Protein AF-A0A0K8RQB3-F1 (afdb_monomer_lite)

pLDDT: mean 73.26, std 22.99, range [21.77, 94.38]

Foldseek 3Di:
DDDDDDPPQPQPQPFPDPDPDDDDDVVPRVQRGAGERADPDDPVVLLVVCVVVVPQFRYEYEDADPAVCRVVDDCVRVLVLLVLCVVPDSSRSHQFYEYPDYDDLVVVVVSVVSQHQEYEYQCVVSVVVVCVPPVRVVPADEDDPPDRPRHDSYHYYDYPPPPPD

Radius of gyration: 16.93 Å; chains: 1; bounding box: 53×36×40 Å

InterPro domains:
  IPR017946 PLC-like phosphodiesterase, TIM beta/alpha-barrel domain superfamily [G3DSA:3.20.20.190] (25-153)
  IPR017946 PLC-like phosphodiesterase, TIM beta/alpha-barrel domain superfamily [SSF51695] (96-130)

Structure (mmCIF, N/CA/C/O backbone):
data_AF-A0A0K8RQB3-F1
#
_entry.id   AF-A0A0K8RQB3-F1
#
loop_
_atom_site.group_PDB
_atom_site.id
_atom_site.type_symbol
_atom_site.label_atom_id
_atom_site.label_alt_id
_atom_site.label_comp_id
_atom_site.label_asym_id
_atom_site.label_entity_id
_atom_site.label_seq_id
_atom_site.pdbx_PDB_ins_code
_atom_site.Cartn_x
_atom_site.Cartn_y
_atom_site.Cartn_z
_atom_site.occupancy
_atom_site.B_iso_or_equiv
_atom_site.auth_seq_id
_atom_site.auth_comp_id
_atom_site.auth_asym_id
_atom_site.auth_atom_id
_ato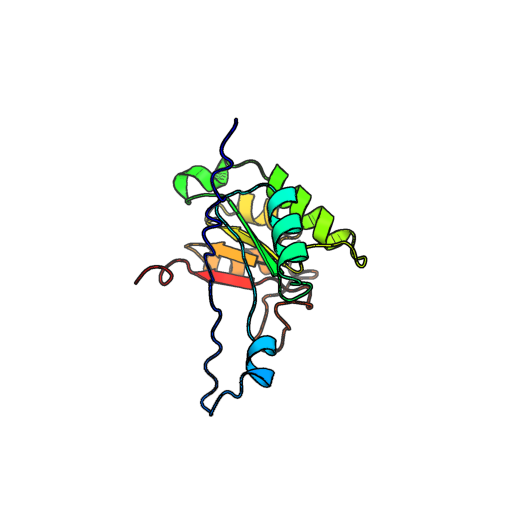m_site.pdbx_PDB_model_num
ATOM 1 N N . GLY A 1 1 ? 37.909 -11.097 -20.648 1.00 30.70 1 GLY A N 1
ATOM 2 C CA . GLY A 1 1 ? 36.540 -10.936 -21.163 1.00 30.70 1 GLY A CA 1
ATOM 3 C C . GLY A 1 1 ? 35.599 -11.280 -20.042 1.00 30.70 1 GLY A C 1
ATOM 4 O O . GLY A 1 1 ? 35.660 -12.401 -19.562 1.00 30.70 1 GLY A O 1
ATOM 5 N N . VAL A 1 2 ? 34.845 -10.302 -19.549 1.00 29.75 2 VAL A N 1
ATOM 6 C CA . VAL A 1 2 ? 33.899 -10.502 -18.447 1.00 29.75 2 VAL A CA 1
ATOM 7 C C . VAL A 1 2 ? 32.668 -11.181 -19.035 1.00 29.75 2 VAL A C 1
ATOM 9 O O . VAL A 1 2 ? 31.930 -10.577 -19.806 1.00 29.75 2 VAL A O 1
ATOM 12 N N . THR A 1 3 ? 32.503 -12.465 -18.740 1.00 27.25 3 THR A N 1
ATOM 13 C CA . THR A 1 3 ? 31.305 -13.234 -19.069 1.00 27.25 3 THR A CA 1
ATOM 14 C C . THR A 1 3 ? 30.168 -12.768 -18.169 1.00 27.25 3 THR A C 1
ATOM 16 O O . THR A 1 3 ? 30.166 -13.041 -16.970 1.00 27.25 3 THR A O 1
ATOM 19 N N . SER A 1 4 ? 29.225 -12.035 -18.752 1.00 31.33 4 SER A N 1
ATOM 20 C CA . SER A 1 4 ? 27.941 -11.679 -18.155 1.00 31.33 4 SER A CA 1
ATOM 21 C C . SER A 1 4 ? 27.151 -12.951 -17.836 1.00 31.33 4 SER A C 1
ATOM 23 O O . SER A 1 4 ? 26.716 -13.654 -18.749 1.00 31.33 4 SER A O 1
ATOM 25 N N . GLN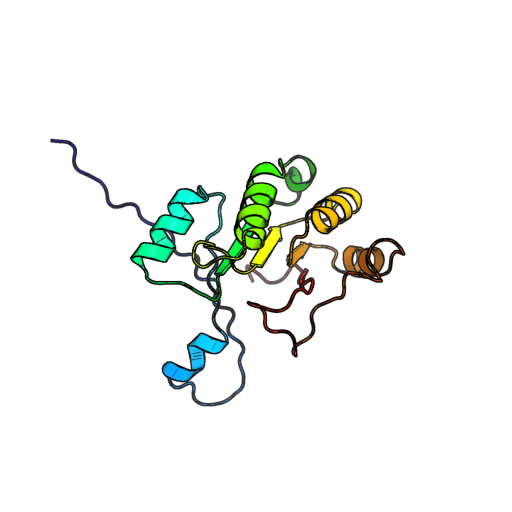 A 1 5 ? 26.987 -13.256 -16.549 1.00 27.06 5 GLN A N 1
ATOM 26 C CA . GLN A 1 5 ? 26.015 -14.248 -16.097 1.00 27.06 5 GLN A CA 1
ATOM 27 C C . GLN A 1 5 ? 24.605 -13.660 -16.276 1.00 27.06 5 GLN A C 1
ATOM 29 O O . GLN A 1 5 ? 24.406 -12.484 -15.957 1.00 27.06 5 GLN A O 1
ATOM 34 N N . PRO A 1 6 ? 23.636 -14.422 -16.808 1.00 25.78 6 PRO A N 1
ATOM 35 C CA . PRO A 1 6 ? 22.259 -13.964 -16.889 1.00 25.78 6 PRO A CA 1
ATOM 36 C C . PRO A 1 6 ? 21.701 -13.830 -15.469 1.00 25.78 6 PRO A C 1
ATOM 38 O O . PRO A 1 6 ? 21.805 -14.754 -14.664 1.00 25.78 6 PRO A O 1
ATOM 41 N N . LEU A 1 7 ? 21.140 -12.660 -15.165 1.00 24.88 7 LEU A N 1
ATOM 42 C CA . LEU A 1 7 ? 20.339 -12.429 -13.967 1.00 24.88 7 LEU A CA 1
ATOM 43 C C . LEU A 1 7 ? 19.143 -13.390 -14.007 1.00 24.88 7 LEU A C 1
ATOM 45 O O . LEU A 1 7 ? 18.198 -13.176 -14.764 1.00 24.88 7 LEU A O 1
ATOM 49 N N . GLU A 1 8 ? 19.192 -14.463 -13.216 1.00 21.77 8 GLU A N 1
ATOM 50 C CA . GLU A 1 8 ? 18.006 -15.249 -12.878 1.00 21.77 8 GLU A CA 1
ATOM 51 C C . GLU A 1 8 ? 17.077 -14.366 -12.039 1.00 21.77 8 GLU A C 1
ATOM 53 O O . GLU A 1 8 ? 17.181 -14.281 -10.816 1.00 21.77 8 GLU A O 1
ATOM 58 N N . VAL A 1 9 ? 16.169 -13.662 -12.713 1.00 24.41 9 VAL A N 1
ATOM 59 C CA . VAL A 1 9 ? 15.041 -12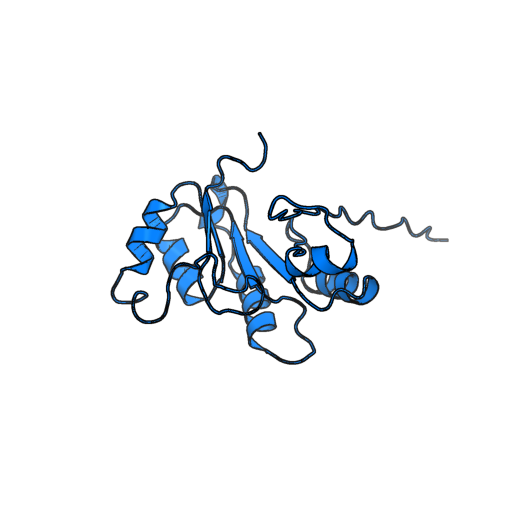.997 -12.066 1.00 24.41 9 VAL A CA 1
ATOM 60 C C . VAL A 1 9 ? 14.077 -14.095 -11.626 1.00 24.41 9 VAL A C 1
ATOM 62 O O . VAL A 1 9 ? 13.361 -14.678 -12.442 1.00 24.41 9 VAL A O 1
ATOM 65 N N . SER A 1 10 ? 14.082 -14.408 -10.331 1.00 22.27 10 SER A N 1
ATOM 66 C CA . SER A 1 10 ? 13.102 -15.298 -9.710 1.00 22.27 10 SER A CA 1
ATOM 67 C C . SER A 1 10 ? 11.716 -14.651 -9.792 1.00 22.27 10 SER A C 1
ATOM 69 O O . SER A 1 10 ? 11.315 -13.860 -8.937 1.00 22.27 10 SER A O 1
ATOM 71 N N . LEU A 1 11 ? 10.980 -14.954 -10.864 1.00 23.22 11 LEU A N 1
ATOM 72 C CA . LEU A 1 11 ? 9.576 -14.585 -11.023 1.00 23.22 11 LEU A CA 1
ATOM 73 C C . LEU A 1 11 ? 8.749 -15.355 -9.983 1.00 23.22 11 LEU A C 1
ATOM 75 O O . LEU A 1 11 ? 8.235 -16.442 -10.240 1.00 23.22 11 LEU A O 1
ATOM 79 N N . SER A 1 12 ? 8.583 -14.778 -8.795 1.00 25.27 12 SER A N 1
ATOM 80 C CA . SER A 1 12 ? 7.528 -15.196 -7.870 1.00 25.27 12 SER A CA 1
ATOM 81 C C . SER A 1 12 ? 6.180 -14.734 -8.430 1.00 25.27 12 SER A C 1
ATOM 83 O O . SER A 1 12 ? 5.629 -13.720 -8.014 1.00 25.27 12 SER A O 1
ATOM 85 N N . VAL A 1 13 ? 5.648 -15.457 -9.421 1.00 25.56 13 VAL A N 1
ATOM 86 C CA . VAL A 1 13 ? 4.281 -15.251 -9.913 1.00 25.56 13 VAL A CA 1
ATOM 87 C C . VAL A 1 13 ? 3.318 -15.687 -8.813 1.00 25.56 13 VAL A C 1
ATOM 89 O O . VAL A 1 13 ? 2.905 -16.843 -8.744 1.00 25.56 13 VAL A O 1
ATOM 92 N N . PHE A 1 14 ? 2.918 -14.758 -7.948 1.00 29.75 14 PHE A N 1
ATOM 93 C CA . PHE A 1 14 ? 1.714 -14.940 -7.147 1.00 29.75 14 PHE A CA 1
ATOM 94 C C . PHE A 1 14 ? 0.502 -14.770 -8.064 1.00 29.75 14 PHE A C 1
ATOM 96 O O . PHE A 1 14 ? -0.083 -13.694 -8.170 1.00 29.75 14 PHE A O 1
ATOM 103 N N . ALA A 1 15 ? 0.128 -15.848 -8.753 1.00 26.42 15 ALA A N 1
ATOM 104 C CA . ALA A 1 15 ? -1.106 -15.910 -9.519 1.00 26.42 15 ALA A CA 1
ATOM 105 C C . ALA A 1 15 ? -2.299 -15.776 -8.560 1.00 26.42 15 ALA A C 1
ATOM 107 O O . ALA A 1 15 ? -2.714 -16.732 -7.905 1.00 26.42 15 ALA A O 1
ATOM 108 N N . TRP A 1 16 ? -2.875 -14.579 -8.478 1.00 37.31 16 TRP A N 1
ATOM 109 C CA . TRP A 1 16 ? -4.218 -14.395 -7.937 1.00 37.31 16 TRP A CA 1
ATOM 110 C C . TRP A 1 16 ? -5.212 -14.980 -8.942 1.00 37.31 16 TRP A C 1
ATOM 112 O O . TRP A 1 16 ? -5.694 -14.298 -9.839 1.00 37.31 16 TRP A O 1
ATOM 122 N N . CYS A 1 17 ? -5.484 -16.278 -8.833 1.00 26.70 17 CYS A N 1
ATOM 123 C CA . CYS A 1 17 ? -6.501 -16.925 -9.646 1.00 26.70 17 CYS A CA 1
ATOM 124 C C . CYS A 1 17 ? -7.868 -16.726 -8.975 1.00 26.70 17 CYS A C 1
ATOM 126 O O . CYS A 1 17 ? -8.207 -17.421 -8.017 1.00 26.70 17 CYS A O 1
ATOM 128 N N . PHE A 1 18 ? -8.670 -15.777 -9.466 1.00 31.62 18 PHE A N 1
ATOM 129 C CA . PHE A 1 18 ? -10.112 -15.814 -9.222 1.00 31.62 18 PHE A CA 1
ATOM 130 C C . PHE A 1 18 ? -10.687 -17.001 -10.004 1.00 31.62 18 PHE A C 1
ATOM 132 O O . PHE A 1 18 ? -10.909 -16.912 -11.210 1.00 31.62 18 PHE A O 1
ATOM 139 N N . CYS A 1 19 ? -10.927 -18.124 -9.326 1.00 24.55 19 CYS A N 1
ATOM 140 C CA . CYS A 1 19 ? -11.756 -19.192 -9.876 1.00 24.55 19 CYS A CA 1
ATOM 141 C C . CYS A 1 19 ? -13.212 -18.712 -9.931 1.00 24.55 19 CYS A C 1
ATOM 143 O O . CYS A 1 19 ? -13.952 -18.830 -8.958 1.00 24.55 19 CYS A O 1
ATOM 145 N N . VAL A 1 20 ? -13.632 -18.184 -11.079 1.00 31.70 20 VAL A N 1
ATOM 146 C CA . VAL A 1 20 ? -15.041 -18.222 -11.484 1.00 31.70 20 VAL A CA 1
ATOM 147 C C . VAL A 1 20 ? -15.164 -19.422 -12.413 1.00 31.70 20 VAL A C 1
ATOM 149 O O . VAL A 1 20 ? -14.508 -19.469 -13.450 1.00 31.70 20 VAL A O 1
ATOM 152 N N . GLY A 1 21 ? -15.930 -20.432 -11.999 1.00 31.11 21 GLY A N 1
ATOM 153 C CA . GLY A 1 21 ? -16.125 -21.657 -12.769 1.00 31.11 21 GLY A CA 1
ATOM 154 C C . GLY A 1 21 ? -16.581 -21.353 -14.197 1.00 31.11 21 GLY A C 1
ATOM 155 O O . GLY A 1 21 ? -17.628 -20.747 -14.402 1.00 31.11 21 GLY A O 1
ATOM 156 N N . GLY A 1 22 ? -15.780 -21.771 -15.176 1.00 31.73 22 GLY A N 1
ATOM 157 C CA . GLY A 1 22 ? -16.080 -21.613 -16.594 1.00 31.73 22 GLY A CA 1
ATOM 158 C C . GLY A 1 22 ? -14.814 -21.442 -17.429 1.00 31.73 22 GLY A C 1
ATOM 159 O O . GLY A 1 22 ? -13.919 -20.687 -17.075 1.00 31.73 22 GLY A O 1
ATOM 160 N N . HIS A 1 23 ? -14.746 -22.185 -18.530 1.00 35.59 23 HIS A N 1
ATOM 161 C CA . HIS A 1 23 ? -13.675 -22.229 -19.529 1.00 35.59 23 HIS A CA 1
ATOM 162 C C . HIS A 1 23 ? -12.992 -20.857 -19.772 1.00 35.59 23 HIS A C 1
ATOM 164 O O . HIS A 1 23 ? -13.566 -19.971 -20.407 1.00 35.59 23 HIS A O 1
ATOM 170 N N . LEU A 1 24 ? -11.759 -20.673 -19.279 1.00 36.31 24 LEU A N 1
ATOM 171 C CA . LEU A 1 24 ? -10.996 -19.432 -19.451 1.00 36.31 24 LEU A CA 1
ATOM 172 C C . LEU A 1 24 ? -10.308 -19.420 -20.823 1.00 36.31 24 LEU A C 1
ATOM 174 O O . LEU A 1 24 ? -9.323 -20.118 -21.055 1.00 36.31 24 LEU A O 1
ATOM 178 N N . THR A 1 25 ? -10.787 -18.589 -21.744 1.00 30.06 25 THR A N 1
ATOM 179 C CA . THR A 1 25 ? -10.015 -18.226 -22.939 1.00 30.06 25 THR A CA 1
ATOM 180 C C . THR A 1 25 ? -8.960 -17.189 -22.533 1.00 30.06 25 THR A C 1
ATOM 182 O O . THR A 1 25 ? -9.294 -16.198 -21.885 1.00 30.06 25 THR A O 1
ATOM 185 N N . ILE A 1 26 ? -7.694 -17.380 -22.925 1.00 42.16 26 ILE A N 1
ATOM 186 C CA . ILE A 1 26 ? -6.507 -16.608 -22.478 1.00 42.16 26 ILE A CA 1
ATOM 187 C C . ILE A 1 26 ? -6.677 -15.073 -22.582 1.00 42.16 26 ILE A C 1
ATOM 189 O O . ILE A 1 26 ? -6.099 -14.328 -21.797 1.00 42.16 26 ILE A O 1
ATOM 193 N N . ARG A 1 27 ? -7.540 -14.572 -23.479 1.00 35.84 27 ARG A N 1
ATOM 194 C CA . ARG A 1 27 ? -7.858 -13.135 -23.599 1.00 35.84 27 ARG A CA 1
ATOM 195 C C . ARG A 1 27 ? -8.715 -12.553 -22.461 1.00 35.84 27 ARG A C 1
ATOM 197 O O . ARG A 1 27 ? -8.684 -11.344 -22.273 1.00 35.84 27 ARG A O 1
ATOM 204 N N . GLN A 1 28 ? -9.463 -13.364 -21.710 1.00 37.25 28 GLN A N 1
ATOM 205 C CA . GLN A 1 28 ? -10.272 -12.902 -20.568 1.00 37.25 28 GLN A CA 1
ATOM 206 C C . GLN A 1 28 ? -9.580 -13.084 -19.206 1.00 37.25 28 GLN A C 1
ATOM 208 O O . GLN A 1 28 ? -9.983 -12.451 -18.233 1.00 37.25 28 GLN A O 1
ATOM 213 N N . GLY A 1 29 ? -8.513 -13.889 -19.132 1.00 49.66 29 GLY A N 1
ATOM 214 C CA . GLY A 1 29 ? -7.790 -14.156 -17.882 1.00 49.66 29 GLY A CA 1
ATOM 215 C C . GLY A 1 29 ? -7.024 -12.953 -17.329 1.00 49.66 29 GLY A C 1
ATOM 216 O O . GLY A 1 29 ? -7.007 -12.744 -16.120 1.00 49.66 29 GLY A O 1
ATOM 217 N N . PHE A 1 30 ? -6.469 -12.100 -18.196 1.00 56.84 30 PHE A N 1
ATOM 218 C CA . PHE A 1 30 ? -5.632 -10.967 -17.774 1.00 56.84 30 PHE A CA 1
ATOM 219 C C . PHE A 1 30 ? -6.360 -9.915 -16.931 1.00 56.84 30 PHE A C 1
ATOM 221 O O . PHE A 1 30 ? -5.719 -9.224 -16.148 1.00 56.84 30 PHE A O 1
ATOM 228 N N . ARG A 1 31 ? -7.696 -9.823 -17.016 1.00 66.62 31 ARG A N 1
ATOM 229 C CA . ARG A 1 31 ? -8.487 -8.901 -16.179 1.00 66.62 31 ARG A CA 1
ATOM 230 C C . ARG A 1 31 ? -8.340 -9.190 -14.681 1.00 66.62 31 ARG A C 1
ATOM 232 O O . ARG A 1 31 ? -8.489 -8.276 -13.878 1.00 66.62 31 ARG A O 1
ATOM 239 N N . TYR A 1 32 ? -8.097 -10.446 -14.319 1.00 75.00 32 TYR A N 1
ATOM 240 C CA . TYR A 1 32 ? -8.063 -10.902 -12.929 1.00 75.00 32 TYR A CA 1
ATOM 241 C C . TYR A 1 32 ? -6.646 -11.211 -12.435 1.00 75.00 32 TYR A C 1
ATO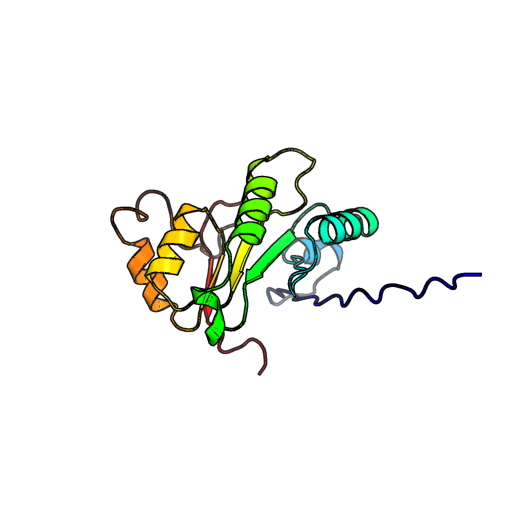M 243 O O . TYR A 1 32 ? -6.479 -11.571 -11.273 1.00 75.00 32 TYR A O 1
ATOM 251 N N . ILE A 1 33 ? -5.640 -11.084 -13.306 1.00 82.75 33 ILE A N 1
ATOM 252 C CA . ILE A 1 33 ? -4.245 -11.405 -13.004 1.00 82.75 33 ILE A CA 1
ATOM 253 C C . ILE A 1 33 ? -3.498 -10.115 -12.680 1.00 82.75 33 ILE A C 1
ATOM 255 O O . ILE A 1 33 ? -3.536 -9.158 -13.453 1.00 82.75 33 ILE A O 1
ATOM 259 N N . GLY A 1 34 ? -2.806 -10.124 -11.539 1.00 85.12 34 GLY A N 1
ATOM 260 C CA . GLY A 1 34 ? -1.859 -9.088 -11.144 1.00 85.12 34 GLY A CA 1
ATOM 261 C C . GLY A 1 34 ? -0.443 -9.633 -11.011 1.00 85.12 34 GLY A C 1
ATOM 262 O O . GLY A 1 34 ? -0.242 -10.841 -10.895 1.00 85.12 34 GLY A O 1
ATOM 263 N N . PHE A 1 35 ? 0.519 -8.720 -11.022 1.00 87.81 35 PHE A N 1
ATOM 264 C CA . PHE A 1 35 ? 1.946 -8.991 -10.930 1.00 87.81 35 PHE A CA 1
ATOM 265 C C . PHE A 1 35 ? 2.500 -8.356 -9.662 1.00 87.81 35 PHE A C 1
ATOM 267 O O . PHE A 1 35 ? 2.153 -7.224 -9.342 1.00 87.81 35 PHE A O 1
ATOM 274 N N . ASP A 1 36 ? 3.360 -9.076 -8.956 1.00 86.94 36 ASP A N 1
ATOM 275 C CA . ASP A 1 36 ? 4.124 -8.567 -7.822 1.00 86.94 36 ASP A CA 1
ATOM 276 C C . ASP A 1 36 ? 5.524 -9.168 -7.890 1.00 86.94 36 ASP A C 1
ATOM 278 O O . ASP A 1 36 ? 5.682 -10.346 -8.212 1.00 86.94 36 ASP A O 1
ATOM 282 N N . VAL A 1 37 ? 6.530 -8.347 -7.608 1.00 78.44 37 VAL A N 1
ATOM 283 C CA . VAL A 1 37 ? 7.927 -8.775 -7.529 1.00 78.44 37 VAL A CA 1
ATOM 284 C C . VAL A 1 37 ? 8.452 -8.340 -6.173 1.00 78.44 37 VAL A C 1
ATOM 286 O O . VAL A 1 37 ? 8.527 -7.150 -5.857 1.00 78.44 37 VAL A O 1
ATOM 289 N N . GLY A 1 38 ? 8.712 -9.347 -5.343 1.00 68.00 38 GLY A N 1
ATOM 290 C CA . GLY A 1 38 ? 8.992 -9.194 -3.922 1.00 68.00 38 GLY A CA 1
ATOM 291 C C . GLY A 1 38 ? 10.478 -9.256 -3.571 1.00 68.00 38 GLY A C 1
ATOM 292 O O . GLY A 1 38 ? 11.347 -8.991 -4.387 1.00 68.00 38 GLY A O 1
ATOM 293 N N . MET A 1 39 ? 10.755 -9.606 -2.312 1.00 66.19 39 MET A N 1
ATOM 294 C CA . MET A 1 39 ? 12.095 -9.847 -1.738 1.00 66.19 39 MET A CA 1
ATOM 295 C C . MET A 1 39 ? 13.047 -8.646 -1.608 1.00 66.19 39 MET A C 1
ATOM 297 O O . MET A 1 39 ? 14.206 -8.822 -1.246 1.00 66.19 39 MET A O 1
ATOM 301 N N . GLY A 1 40 ? 12.554 -7.417 -1.773 1.00 67.38 40 GLY A N 1
ATOM 302 C CA . GLY A 1 40 ? 13.337 -6.218 -1.454 1.00 67.38 40 GLY A CA 1
ATOM 303 C C . GLY A 1 40 ? 14.256 -5.740 -2.576 1.00 67.38 40 GLY A C 1
ATOM 304 O O . GLY A 1 40 ? 15.086 -4.865 -2.328 1.00 67.38 40 GLY A O 1
ATOM 305 N N . ASP A 1 41 ? 14.061 -6.238 -3.801 1.00 81.12 41 ASP A N 1
ATOM 306 C CA . ASP A 1 41 ? 14.736 -5.728 -4.993 1.00 81.12 41 ASP A CA 1
ATOM 307 C C . ASP A 1 41 ? 14.558 -4.211 -5.140 1.00 81.12 41 ASP A C 1
ATOM 309 O O . ASP A 1 41 ? 13.575 -3.604 -4.665 1.00 81.12 41 ASP A O 1
ATOM 313 N N . SER A 1 42 ? 15.533 -3.583 -5.804 1.00 87.00 42 SER A N 1
ATOM 314 C CA . SER A 1 42 ? 15.524 -2.142 -6.008 1.00 87.00 42 SER A CA 1
ATOM 315 C C . SER A 1 42 ? 14.330 -1.730 -6.876 1.00 87.00 42 SER A C 1
ATOM 317 O O . SER A 1 42 ? 13.946 -2.405 -7.832 1.00 87.00 42 SER A O 1
ATOM 319 N N . LEU A 1 43 ? 13.734 -0.574 -6.568 1.00 88.69 43 LEU A N 1
ATOM 320 C CA . LEU A 1 43 ? 12.597 -0.057 -7.337 1.00 88.69 43 LEU A CA 1
ATOM 321 C C . LEU A 1 43 ? 12.961 0.214 -8.810 1.00 88.69 43 LEU A C 1
ATOM 323 O O . LEU A 1 43 ? 12.086 0.201 -9.674 1.00 88.69 43 LEU A O 1
ATOM 327 N N . GLN A 1 44 ? 14.242 0.466 -9.102 1.00 89.44 44 GLN A N 1
ATOM 328 C CA . GLN A 1 44 ? 14.721 0.679 -10.466 1.00 89.44 44 GLN A CA 1
ATOM 329 C C . GLN A 1 44 ? 14.767 -0.626 -11.263 1.00 89.44 44 GLN A C 1
ATOM 331 O O . GLN A 1 44 ? 14.326 -0.627 -12.412 1.00 89.44 44 GLN A O 1
ATOM 336 N N . ASP A 1 45 ? 15.214 -1.722 -10.649 1.00 89.56 45 ASP A N 1
ATOM 337 C CA . ASP A 1 45 ? 15.284 -3.031 -11.308 1.00 89.56 45 ASP A CA 1
ATOM 338 C C . ASP A 1 45 ? 13.883 -3.558 -11.615 1.00 89.56 45 ASP A C 1
ATOM 340 O O . ASP A 1 45 ? 13.597 -3.941 -12.748 1.00 89.56 45 ASP A O 1
ATOM 344 N N . ILE A 1 46 ? 12.961 -3.452 -10.651 1.00 89.31 46 ILE A N 1
ATOM 345 C CA . ILE A 1 46 ? 11.553 -3.835 -10.842 1.00 89.31 46 ILE A CA 1
ATOM 346 C C . ILE A 1 46 ? 10.920 -3.019 -11.978 1.00 89.31 46 ILE A C 1
ATOM 348 O O . ILE A 1 46 ? 10.242 -3.563 -12.853 1.00 89.31 46 ILE A O 1
ATOM 352 N N . ARG A 1 47 ? 11.173 -1.704 -12.016 1.00 89.62 47 ARG A N 1
ATOM 353 C CA . ARG A 1 47 ? 10.720 -0.833 -13.109 1.00 89.62 47 ARG A CA 1
ATOM 354 C C . ARG A 1 47 ? 11.316 -1.249 -14.458 1.00 89.62 47 ARG A C 1
ATOM 356 O O . ARG A 1 47 ? 10.600 -1.221 -15.458 1.00 89.62 47 ARG A O 1
ATOM 363 N N . GLY A 1 48 ? 12.607 -1.577 -14.501 1.00 89.69 48 GLY A N 1
ATOM 364 C CA . GLY A 1 48 ? 13.303 -2.038 -15.704 1.00 89.69 48 GLY A CA 1
ATOM 365 C C . GLY A 1 48 ? 12.698 -3.330 -16.243 1.00 89.69 48 GLY A C 1
ATOM 366 O O . GLY A 1 48 ? 12.299 -3.379 -17.405 1.00 89.69 48 GLY A O 1
ATOM 367 N N . MET A 1 49 ? 12.509 -4.311 -15.364 1.00 90.81 49 MET A N 1
ATOM 368 C CA . MET A 1 49 ? 11.873 -5.587 -15.676 1.00 90.81 49 MET A CA 1
ATOM 369 C C . MET A 1 49 ? 10.448 -5.394 -16.221 1.00 90.81 49 MET A C 1
ATOM 371 O O . MET A 1 49 ? 10.121 -5.924 -17.282 1.00 90.81 49 MET A O 1
ATOM 375 N N . TYR A 1 50 ? 9.598 -4.591 -15.565 1.00 90.19 50 TYR A N 1
ATOM 376 C CA . TYR A 1 50 ? 8.246 -4.325 -16.076 1.00 90.19 50 TYR A CA 1
ATOM 377 C C . TYR A 1 50 ? 8.257 -3.665 -17.462 1.00 90.19 50 TYR A C 1
ATOM 379 O O . TYR A 1 50 ? 7.415 -3.990 -18.299 1.00 90.19 50 TYR A O 1
ATOM 387 N N . ARG A 1 51 ? 9.221 -2.778 -17.742 1.00 90.56 51 ARG A N 1
ATOM 388 C CA . ARG A 1 51 ? 9.384 -2.171 -19.074 1.00 90.56 51 ARG A CA 1
ATOM 389 C C . ARG A 1 51 ? 9.801 -3.194 -20.127 1.00 90.56 51 ARG A C 1
ATOM 391 O O . ARG A 1 51 ? 9.229 -3.190 -21.214 1.00 90.56 51 ARG A O 1
ATOM 398 N N . GLU A 1 52 ? 10.759 -4.060 -19.813 1.00 90.62 52 GLU A N 1
ATOM 399 C CA . GLU A 1 52 ? 11.244 -5.108 -20.718 1.00 90.62 52 GLU A CA 1
ATOM 400 C C . GLU A 1 52 ? 10.143 -6.120 -21.061 1.00 90.62 52 GLU A C 1
ATOM 402 O O . GLU A 1 52 ? 9.910 -6.423 -22.233 1.00 90.62 52 GLU A O 1
ATOM 407 N N . LEU A 1 53 ? 9.390 -6.556 -20.048 1.00 87.88 53 LEU A N 1
ATOM 408 C CA . LEU A 1 53 ? 8.270 -7.489 -20.193 1.00 87.88 53 LEU A CA 1
ATOM 409 C C . LEU A 1 53 ? 6.990 -6.836 -20.736 1.00 87.88 53 LEU A C 1
ATOM 411 O O . LEU A 1 53 ? 5.992 -7.525 -20.947 1.00 87.88 53 LEU A O 1
ATOM 415 N N . LYS A 1 54 ? 7.003 -5.516 -20.972 1.00 90.06 54 LYS A N 1
ATOM 416 C CA . LYS A 1 54 ? 5.847 -4.722 -21.424 1.00 90.06 54 LYS A CA 1
ATOM 417 C C . LYS A 1 54 ? 4.629 -4.849 -20.494 1.00 90.06 54 LYS A C 1
ATOM 419 O O . LYS A 1 54 ? 3.488 -4.830 -20.952 1.00 90.06 54 LYS A O 1
ATOM 424 N N . ILE A 1 55 ? 4.871 -4.949 -19.187 1.00 87.56 55 ILE A N 1
ATOM 425 C CA . ILE A 1 55 ? 3.841 -4.972 -18.143 1.00 87.56 55 ILE A CA 1
ATOM 426 C C . ILE A 1 55 ? 3.593 -3.532 -17.680 1.00 87.56 55 ILE A C 1
ATOM 428 O O . ILE A 1 55 ? 4.403 -2.928 -16.975 1.00 87.56 55 ILE A O 1
ATOM 432 N N . SER A 1 56 ? 2.461 -2.964 -18.087 1.00 88.50 56 SER A N 1
ATOM 433 C CA . SER A 1 56 ? 2.101 -1.569 -17.800 1.00 88.50 56 SER A CA 1
ATOM 434 C C . SER A 1 56 ? 0.942 -1.403 -16.820 1.00 88.50 56 SER A C 1
ATOM 436 O O . SER A 1 56 ? 0.635 -0.276 -16.449 1.00 88.50 56 SER A O 1
ATOM 438 N N . GLU A 1 57 ? 0.292 -2.492 -16.416 1.00 88.50 57 GLU A N 1
ATOM 439 C CA . GLU A 1 57 ? -0.872 -2.472 -15.532 1.00 88.50 57 GLU A CA 1
ATOM 440 C C . GLU A 1 57 ? -0.913 -3.711 -14.634 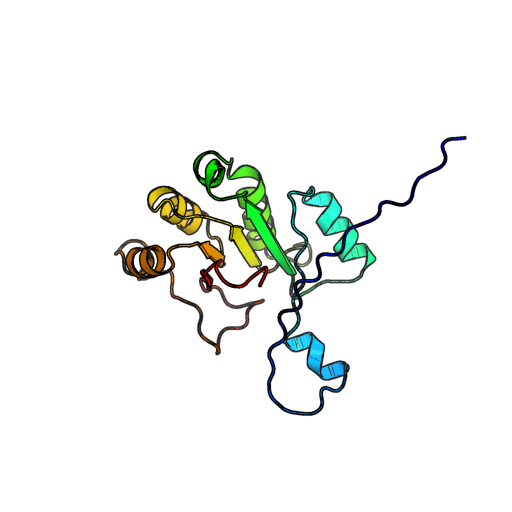1.00 88.50 57 GLU A C 1
ATOM 442 O O . GLU A 1 57 ? -0.219 -4.701 -14.871 1.00 88.50 57 GLU A O 1
ATOM 447 N N . HIS A 1 58 ? -1.757 -3.636 -13.609 1.00 90.44 58 HIS A N 1
ATOM 448 C CA . HIS A 1 58 ? -2.022 -4.692 -12.637 1.00 90.44 58 HIS A CA 1
ATOM 449 C C . HIS A 1 58 ? -0.829 -5.038 -11.736 1.00 90.44 58 HIS A C 1
ATOM 451 O O . HIS A 1 58 ? -0.651 -6.181 -11.323 1.00 90.44 58 HIS A O 1
ATOM 457 N N . ARG A 1 59 ? -0.017 -4.040 -11.397 1.00 90.81 59 ARG A N 1
ATOM 458 C CA . ARG A 1 59 ? 1.242 -4.184 -10.663 1.00 90.81 59 ARG A CA 1
ATOM 459 C C . ARG A 1 59 ? 1.033 -3.842 -9.195 1.00 90.81 59 ARG A C 1
ATOM 461 O O . ARG A 1 59 ? 0.736 -2.702 -8.838 1.00 90.81 59 ARG A O 1
ATOM 468 N N . TRP A 1 60 ? 1.188 -4.838 -8.344 1.00 91.19 60 TRP A N 1
ATOM 469 C CA . TRP A 1 60 ? 1.302 -4.686 -6.905 1.00 91.19 60 TRP A CA 1
ATOM 470 C C . TRP A 1 60 ? 2.786 -4.660 -6.528 1.00 91.19 60 TRP A C 1
ATOM 472 O O . TRP A 1 60 ? 3.624 -5.211 -7.240 1.00 91.19 60 TRP A O 1
ATOM 482 N N . LEU A 1 61 ? 3.113 -3.984 -5.431 1.00 91.12 61 LEU A N 1
ATOM 483 C CA . LEU A 1 61 ? 4.448 -4.027 -4.848 1.00 91.12 61 LEU A CA 1
ATOM 484 C C . LEU A 1 61 ? 4.356 -4.274 -3.346 1.00 91.12 61 LEU A C 1
ATOM 486 O O . LEU A 1 61 ? 3.780 -3.465 -2.610 1.00 91.12 61 LEU A O 1
ATOM 490 N N . GLY A 1 62 ? 4.968 -5.370 -2.909 1.00 88.31 62 GLY A N 1
ATOM 491 C CA . GLY A 1 62 ? 5.175 -5.670 -1.499 1.00 88.31 62 GLY A CA 1
ATOM 492 C C . GLY A 1 62 ? 6.427 -5.009 -0.931 1.00 88.31 62 GLY A C 1
ATOM 493 O O . GLY A 1 62 ? 7.503 -5.047 -1.536 1.00 88.31 62 GLY A O 1
ATOM 494 N N . ASP A 1 63 ? 6.312 -4.458 0.275 1.00 85.06 63 ASP A N 1
ATOM 495 C CA . ASP A 1 63 ? 7.465 -4.090 1.097 1.00 85.06 63 ASP A CA 1
ATOM 496 C C . ASP A 1 63 ? 7.346 -4.653 2.514 1.00 85.06 63 ASP A C 1
ATOM 498 O O . ASP A 1 63 ? 6.251 -4.737 3.073 1.00 85.06 63 ASP A O 1
ATOM 502 N N . GLY A 1 64 ? 8.486 -5.023 3.092 1.00 75.38 64 GLY A N 1
ATOM 503 C CA . GLY A 1 64 ? 8.591 -5.470 4.474 1.00 75.38 64 GLY A CA 1
ATOM 504 C C . GLY A 1 64 ? 9.429 -6.736 4.658 1.00 75.38 64 GLY A C 1
ATOM 505 O O . GLY A 1 64 ? 10.288 -7.058 3.839 1.00 75.38 64 GLY A O 1
ATOM 506 N N . ILE A 1 65 ? 9.246 -7.392 5.801 1.00 68.75 65 ILE A N 1
ATOM 507 C CA . ILE A 1 65 ? 10.054 -8.523 6.275 1.00 68.75 65 ILE A CA 1
ATOM 508 C C . ILE A 1 65 ? 9.178 -9.448 7.130 1.00 68.75 65 ILE A C 1
ATOM 510 O O . ILE A 1 65 ? 8.066 -9.094 7.532 1.00 68.75 65 ILE A O 1
ATOM 514 N N . THR A 1 66 ? 9.699 -10.625 7.466 1.00 59.94 66 THR A N 1
ATOM 515 C CA . THR A 1 66 ? 9.126 -11.520 8.478 1.00 59.94 66 THR A CA 1
ATOM 516 C C . THR A 1 66 ? 8.764 -10.781 9.775 1.00 59.94 66 THR A C 1
ATOM 518 O O . THR A 1 66 ? 9.525 -9.949 10.269 1.00 59.94 66 THR A O 1
ATOM 521 N N . ASN A 1 67 ? 7.616 -11.125 10.361 1.00 57.88 67 ASN A N 1
ATOM 522 C CA . ASN A 1 67 ? 6.978 -10.419 11.484 1.00 57.88 67 ASN A CA 1
ATOM 523 C C . ASN A 1 67 ? 7.876 -10.114 12.706 1.00 57.88 67 ASN A C 1
ATOM 525 O O . ASN A 1 67 ? 7.664 -9.104 13.371 1.00 57.88 67 ASN A O 1
ATOM 529 N N . TRP A 1 68 ? 8.897 -10.924 13.002 1.00 59.81 68 TRP A N 1
ATOM 530 C CA . TRP A 1 68 ? 9.834 -10.656 14.105 1.00 59.81 68 TRP A CA 1
ATOM 531 C C . TRP A 1 68 ? 10.648 -9.362 13.914 1.00 59.81 68 TRP A C 1
ATOM 533 O O . TRP A 1 68 ? 11.065 -8.748 14.893 1.00 59.81 68 TRP A O 1
ATOM 543 N N . GLY A 1 69 ? 10.850 -8.921 12.668 1.00 61.28 69 GLY A N 1
ATOM 544 C CA . GLY A 1 69 ? 11.603 -7.711 12.323 1.00 61.28 69 GLY A CA 1
ATOM 545 C C . GLY A 1 69 ? 10.742 -6.546 11.824 1.00 61.28 69 GLY A C 1
ATOM 546 O O . GLY A 1 69 ? 11.240 -5.427 11.699 1.00 61.28 69 GLY A O 1
ATOM 547 N N . SER A 1 70 ? 9.450 -6.762 11.557 1.00 62.06 70 SER A N 1
ATOM 548 C CA . SER A 1 70 ? 8.587 -5.800 10.849 1.00 62.06 70 SER A CA 1
ATOM 549 C C . SER A 1 70 ? 8.409 -4.462 11.575 1.00 62.06 70 SER A C 1
ATOM 551 O O . SER A 1 70 ? 8.201 -3.427 10.942 1.00 62.06 70 SER A O 1
ATOM 553 N N . SER A 1 71 ? 8.512 -4.462 12.905 1.00 64.94 71 SER A N 1
ATOM 554 C CA . SER A 1 71 ? 8.434 -3.243 13.723 1.00 64.94 71 SER A CA 1
ATOM 555 C C . SER A 1 71 ? 9.663 -2.339 13.561 1.00 64.94 71 SER A C 1
ATOM 557 O O . SER A 1 71 ? 9.536 -1.120 13.667 1.00 64.94 71 SER A O 1
ATOM 559 N N . TYR A 1 72 ? 10.830 -2.916 13.254 1.00 67.31 72 TYR A N 1
ATOM 560 C CA . TYR A 1 72 ? 12.115 -2.210 13.150 1.00 67.31 72 TYR A CA 1
ATOM 561 C C . TYR A 1 72 ? 12.525 -1.911 11.706 1.00 67.31 72 TYR A C 1
ATOM 563 O O . TYR A 1 72 ? 13.488 -1.180 11.473 1.00 67.31 72 TYR A O 1
ATOM 571 N N . VAL A 1 73 ? 11.786 -2.437 10.725 1.00 73.25 73 VAL A N 1
ATOM 572 C CA . VAL A 1 73 ? 12.050 -2.157 9.316 1.00 73.25 73 VAL A CA 1
ATOM 573 C C . VAL A 1 73 ? 11.721 -0.710 8.969 1.00 73.25 73 VAL A C 1
ATOM 575 O O . VAL A 1 73 ? 10.661 -0.156 9.303 1.00 73.25 73 VAL A O 1
ATOM 578 N N . SER A 1 74 ? 12.685 -0.103 8.280 1.00 80.75 74 SER A N 1
ATOM 579 C CA . SER A 1 74 ? 12.564 1.226 7.704 1.00 80.75 74 SER A CA 1
ATOM 580 C C . SER A 1 74 ? 11.440 1.257 6.674 1.00 80.75 74 SER A C 1
ATOM 582 O O . SER A 1 74 ? 11.360 0.396 5.807 1.00 80.75 74 SER A O 1
ATOM 584 N N . THR A 1 75 ? 10.609 2.294 6.725 1.00 85.88 75 THR A N 1
ATOM 585 C CA . THR A 1 75 ? 9.537 2.534 5.750 1.00 85.88 75 THR A CA 1
ATOM 586 C C . THR A 1 75 ? 10.027 3.242 4.487 1.00 85.88 75 THR A C 1
ATOM 588 O O . THR A 1 75 ? 9.215 3.564 3.633 1.00 85.88 75 THR A O 1
ATOM 591 N N . LYS A 1 76 ? 11.336 3.480 4.316 1.00 89.12 76 LYS A N 1
ATOM 592 C CA . LYS A 1 76 ? 11.872 4.269 3.190 1.00 89.12 76 LYS A CA 1
ATOM 593 C C . LYS A 1 76 ? 11.531 3.689 1.813 1.00 89.12 76 LYS A C 1
ATOM 595 O O . LYS A 1 76 ? 11.170 4.445 0.914 1.00 89.12 76 LYS A O 1
ATOM 600 N N . ARG A 1 77 ? 11.646 2.367 1.635 1.00 89.31 77 ARG A N 1
ATOM 601 C CA . ARG A 1 77 ? 11.327 1.706 0.355 1.00 89.31 77 ARG A CA 1
ATOM 602 C C . ARG A 1 77 ? 9.823 1.769 0.081 1.00 89.31 77 ARG A C 1
ATOM 604 O O . ARG A 1 77 ? 9.430 2.199 -1.001 1.00 89.31 77 ARG A O 1
ATOM 611 N N . LEU A 1 78 ? 9.003 1.455 1.083 1.00 90.69 78 LEU A N 1
ATOM 612 C CA . LEU A 1 78 ? 7.553 1.633 1.054 1.00 90.69 78 LEU A CA 1
ATOM 613 C C . LEU A 1 78 ? 7.142 3.069 0.689 1.00 90.69 78 LEU A C 1
ATOM 615 O O . LEU A 1 78 ? 6.315 3.264 -0.195 1.00 90.69 78 LEU A O 1
ATOM 619 N N . GLU A 1 79 ? 7.718 4.077 1.341 1.00 92.69 79 GLU A N 1
ATOM 620 C CA . GLU A 1 79 ? 7.435 5.494 1.087 1.00 92.69 79 GLU A CA 1
ATOM 621 C C . GLU A 1 79 ? 7.772 5.884 -0.351 1.00 92.69 79 GLU A C 1
ATOM 623 O O . GLU A 1 79 ? 6.964 6.537 -1.010 1.00 92.69 79 GLU A O 1
ATOM 628 N N . ALA A 1 80 ? 8.919 5.435 -0.868 1.00 91.94 80 ALA A N 1
ATOM 629 C CA . ALA A 1 80 ? 9.311 5.669 -2.254 1.00 91.94 80 ALA A CA 1
ATOM 630 C C . ALA A 1 80 ? 8.349 4.999 -3.252 1.00 91.94 80 ALA A C 1
ATOM 632 O O . ALA A 1 80 ? 7.982 5.610 -4.255 1.00 91.94 80 ALA A O 1
ATOM 633 N N . ALA A 1 81 ? 7.885 3.781 -2.964 1.00 91.31 81 ALA A N 1
ATOM 634 C CA . ALA A 1 81 ? 6.892 3.095 -3.788 1.00 91.31 81 ALA A CA 1
ATOM 635 C C . ALA A 1 81 ? 5.525 3.797 -3.765 1.00 91.31 81 ALA A C 1
ATOM 637 O O . ALA A 1 81 ? 4.890 3.976 -4.804 1.00 91.31 81 ALA A O 1
ATOM 638 N N . ILE A 1 82 ? 5.079 4.249 -2.590 1.00 92.00 82 ILE A N 1
ATOM 639 C CA . ILE A 1 82 ? 3.847 5.031 -2.451 1.00 92.00 82 ILE A CA 1
ATOM 640 C C . ILE A 1 82 ? 3.976 6.365 -3.196 1.00 92.00 82 ILE A C 1
ATOM 642 O O . ILE A 1 82 ? 3.013 6.800 -3.827 1.00 92.00 82 ILE A O 1
ATOM 646 N N . ALA A 1 83 ? 5.139 7.015 -3.136 1.00 91.50 83 ALA A N 1
ATOM 647 C CA . ALA A 1 83 ? 5.400 8.249 -3.866 1.00 91.50 83 ALA A CA 1
ATOM 648 C C . ALA A 1 83 ? 5.362 8.032 -5.387 1.00 91.50 83 ALA A C 1
ATOM 650 O O . ALA A 1 83 ? 4.739 8.831 -6.082 1.00 91.50 83 ALA A O 1
ATOM 651 N N . ASP A 1 84 ? 5.942 6.937 -5.897 1.00 89.88 84 ASP A N 1
ATOM 652 C CA . ASP A 1 84 ? 5.857 6.569 -7.318 1.00 89.88 84 ASP A CA 1
ATOM 653 C C . ASP A 1 84 ? 4.404 6.383 -7.767 1.00 89.88 84 ASP A C 1
ATOM 655 O O . ASP A 1 84 ? 3.978 6.996 -8.746 1.00 89.88 84 ASP A O 1
ATOM 659 N N . ARG A 1 85 ? 3.620 5.622 -6.994 1.00 90.38 85 ARG A N 1
ATOM 660 C CA . ARG A 1 85 ? 2.185 5.422 -7.237 1.00 90.38 85 ARG A CA 1
ATOM 661 C C . ARG A 1 85 ? 1.417 6.748 -7.258 1.00 90.38 85 ARG A C 1
ATOM 663 O O . ARG A 1 85 ? 0.600 6.992 -8.141 1.00 90.38 85 ARG A O 1
ATOM 670 N N . LYS A 1 86 ? 1.674 7.627 -6.279 1.00 86.38 86 LYS A N 1
ATOM 671 C CA . LYS A 1 86 ? 1.014 8.940 -6.144 1.00 86.38 86 LYS A CA 1
ATOM 672 C C . LYS A 1 86 ? 1.425 9.937 -7.227 1.00 86.38 86 LYS A C 1
ATOM 674 O O . LYS A 1 86 ? 0.650 10.847 -7.504 1.00 86.38 86 LYS A O 1
ATOM 679 N N . ALA A 1 87 ? 2.600 9.780 -7.840 1.00 78.12 87 ALA A N 1
ATOM 680 C CA . ALA A 1 87 ? 3.048 10.638 -8.937 1.00 78.12 87 ALA A CA 1
ATOM 681 C C . ALA A 1 87 ? 2.157 10.517 -10.191 1.00 78.12 87 ALA A C 1
ATOM 683 O O . ALA A 1 87 ? 2.244 11.373 -11.069 1.00 78.12 87 ALA A O 1
ATOM 684 N N . ASN A 1 88 ? 1.297 9.487 -10.243 1.00 62.78 88 ASN A N 1
ATOM 685 C CA . ASN A 1 88 ? 0.066 9.364 -11.033 1.00 62.78 88 ASN A CA 1
ATOM 686 C C . ASN A 1 88 ? 0.105 9.973 -12.447 1.00 62.78 88 ASN A C 1
ATOM 688 O O . ASN A 1 88 ? -0.805 10.676 -12.874 1.00 62.78 88 ASN A O 1
ATOM 692 N N . ASN A 1 89 ? 1.172 9.667 -13.179 1.00 55.38 89 ASN A N 1
ATOM 693 C CA . ASN A 1 89 ? 1.320 9.919 -14.606 1.00 55.38 89 ASN A CA 1
ATOM 694 C C . ASN A 1 89 ? 1.847 8.642 -15.264 1.00 55.38 89 ASN A C 1
ATOM 696 O O . ASN A 1 89 ? 2.295 7.733 -14.564 1.00 55.38 89 ASN A O 1
ATOM 700 N N . ALA A 1 90 ? 1.821 8.585 -16.600 1.00 60.44 90 ALA A N 1
ATOM 701 C CA . ALA A 1 90 ? 2.209 7.455 -17.467 1.00 60.44 90 ALA A CA 1
ATOM 702 C C . ALA A 1 90 ? 3.585 6.791 -17.183 1.00 60.44 90 ALA A C 1
ATOM 704 O O . ALA A 1 90 ? 4.003 5.879 -17.890 1.00 60.44 90 ALA A O 1
ATOM 705 N N . THR A 1 91 ? 4.307 7.259 -16.168 1.00 68.50 91 THR A N 1
ATOM 706 C CA . THR A 1 91 ? 5.619 6.816 -15.713 1.00 68.50 91 THR A CA 1
ATOM 707 C C . THR A 1 91 ? 5.598 5.941 -14.459 1.00 68.50 91 THR A C 1
ATOM 709 O O . THR A 1 91 ? 6.645 5.365 -14.157 1.00 68.50 91 THR A O 1
ATOM 712 N N . SER A 1 92 ? 4.481 5.848 -13.719 1.00 85.75 92 SER A N 1
ATOM 713 C CA . SER A 1 92 ? 4.431 4.992 -12.525 1.00 85.75 92 SER A CA 1
ATOM 714 C C . SER A 1 92 ? 4.540 3.517 -12.909 1.00 85.75 92 SER A C 1
ATOM 716 O O . SER A 1 92 ? 3.928 3.049 -13.879 1.00 85.75 92 SER A O 1
ATOM 718 N N . PHE A 1 93 ? 5.346 2.781 -12.146 1.00 88.62 93 PHE A N 1
ATOM 719 C CA . PHE A 1 93 ? 5.568 1.352 -12.360 1.00 88.62 93 PHE A CA 1
ATOM 720 C C . PHE A 1 93 ? 4.774 0.467 -11.388 1.00 88.62 93 PHE A C 1
ATOM 722 O O . PHE A 1 93 ? 4.897 -0.754 -11.450 1.00 88.62 93 PHE A O 1
ATOM 729 N N . VAL A 1 94 ? 3.959 1.067 -10.513 1.00 90.19 94 VAL A N 1
ATOM 730 C CA . VAL A 1 94 ? 3.181 0.365 -9.490 1.00 90.19 94 VAL A CA 1
ATOM 731 C C . VAL A 1 94 ? 1.769 0.941 -9.379 1.00 90.19 94 VAL A C 1
ATOM 733 O O . VAL A 1 94 ? 1.574 2.149 -9.317 1.00 90.19 94 VAL A O 1
ATOM 736 N N . ASP A 1 95 ? 0.773 0.061 -9.309 1.00 90.69 95 ASP A N 1
ATOM 737 C CA . ASP A 1 95 ? -0.643 0.432 -9.234 1.00 90.69 95 ASP A CA 1
ATOM 738 C C . ASP A 1 95 ? -1.184 0.319 -7.795 1.00 90.69 95 ASP A C 1
ATOM 740 O O . ASP A 1 95 ? -2.060 1.087 -7.383 1.00 90.69 95 ASP A O 1
ATOM 744 N N . LYS A 1 96 ? -0.628 -0.605 -6.996 1.00 91.75 96 LYS A N 1
ATOM 745 C CA . LYS A 1 96 ? -0.922 -0.771 -5.563 1.00 91.75 96 LYS A CA 1
ATOM 746 C C . LYS A 1 96 ? 0.315 -1.105 -4.753 1.00 91.75 96 LYS A C 1
ATOM 748 O O . LYS A 1 96 ? 1.181 -1.844 -5.209 1.00 91.75 96 LYS A O 1
ATOM 753 N N . VAL A 1 97 ? 0.356 -0.623 -3.517 1.00 92.50 97 VAL A N 1
ATOM 754 C CA . VAL A 1 97 ? 1.450 -0.913 -2.585 1.00 92.50 97 VAL A CA 1
ATOM 755 C C . VAL A 1 97 ? 0.899 -1.578 -1.332 1.00 92.50 97 VAL A C 1
ATOM 757 O O . VAL A 1 97 ? -0.079 -1.098 -0.759 1.00 92.50 97 VAL A O 1
ATOM 760 N N . TYR A 1 98 ? 1.528 -2.661 -0.881 1.00 92.12 98 TYR A N 1
ATOM 761 C CA . TYR A 1 98 ? 1.140 -3.355 0.344 1.00 92.12 98 TYR A CA 1
ATOM 762 C C . TYR A 1 98 ? 2.329 -3.596 1.276 1.00 92.12 98 TYR A C 1
ATOM 764 O O . TYR A 1 98 ? 3.477 -3.647 0.835 1.00 92.12 98 TYR A O 1
ATOM 772 N N . PHE A 1 99 ? 2.050 -3.752 2.572 1.00 89.50 99 PHE A N 1
ATOM 773 C CA . PHE A 1 99 ? 3.071 -4.058 3.574 1.00 89.50 99 PHE A CA 1
ATOM 774 C C . PHE A 1 99 ? 2.864 -5.442 4.192 1.00 89.50 99 PHE A C 1
ATOM 776 O O . PHE A 1 99 ? 1.737 -5.806 4.546 1.00 89.50 99 PHE A O 1
ATOM 783 N N . TRP A 1 100 ? 3.943 -6.209 4.339 1.00 85.38 100 TRP A N 1
ATOM 784 C CA . TRP A 1 100 ? 3.911 -7.552 4.918 1.00 85.38 100 TRP A CA 1
ATOM 785 C C . TRP A 1 100 ? 5.157 -7.852 5.767 1.00 85.38 100 TRP A C 1
ATOM 787 O O . TRP A 1 100 ? 6.223 -7.303 5.533 1.00 85.38 100 TRP A O 1
ATOM 797 N N . THR A 1 101 ? 5.101 -8.713 6.775 1.00 85.75 101 THR A N 1
ATOM 798 C CA . THR A 1 101 ? 3.913 -9.067 7.570 1.00 85.75 101 THR A CA 1
ATOM 799 C C . THR A 1 101 ? 3.883 -8.153 8.787 1.00 85.75 101 THR A C 1
ATOM 801 O O . THR A 1 101 ? 4.924 -7.973 9.413 1.00 85.75 101 THR A O 1
ATOM 804 N N . ILE A 1 102 ? 2.735 -7.564 9.143 1.00 83.81 102 ILE A N 1
ATOM 805 C CA . ILE A 1 102 ? 2.662 -6.613 10.264 1.00 83.81 102 ILE A CA 1
ATOM 806 C C . ILE A 1 102 ? 1.564 -6.933 11.276 1.00 83.81 102 ILE A C 1
ATOM 808 O O . ILE A 1 102 ? 0.391 -7.040 10.933 1.00 83.81 102 ILE A O 1
ATOM 812 N N . ASP A 1 103 ? 1.962 -7.001 12.548 1.00 86.12 103 ASP A N 1
ATOM 813 C CA . ASP A 1 103 ? 1.074 -7.308 13.679 1.00 86.12 103 ASP A CA 1
ATOM 814 C C . ASP A 1 103 ? 1.036 -6.177 14.731 1.00 86.12 103 ASP A C 1
ATOM 816 O O . ASP A 1 103 ? 0.159 -6.134 15.595 1.00 86.12 103 ASP A O 1
ATOM 820 N N . ASN A 1 104 ? 1.963 -5.214 14.659 1.00 88.62 104 ASN A N 1
ATOM 821 C CA . ASN A 1 104 ? 2.027 -4.087 15.589 1.00 88.62 104 ASN A CA 1
ATOM 822 C C . ASN A 1 104 ? 1.020 -2.983 15.208 1.00 88.62 104 ASN A C 1
ATOM 824 O O . ASN A 1 104 ? 1.140 -2.352 14.159 1.00 88.62 104 ASN A O 1
ATOM 828 N N . LYS A 1 105 ? 0.065 -2.692 16.101 1.00 91.50 105 LYS A N 1
ATOM 829 C CA . LYS A 1 105 ? -1.015 -1.708 15.882 1.00 91.50 105 LYS A CA 1
ATOM 830 C C . LYS A 1 105 ? -0.526 -0.282 15.607 1.00 91.50 105 LYS A C 1
ATOM 832 O O . LYS A 1 105 ? -1.143 0.429 14.820 1.00 91.50 105 LYS A O 1
ATOM 837 N N . GLU A 1 106 ? 0.550 0.168 16.245 1.00 91.06 106 GLU A N 1
ATOM 838 C CA . GLU A 1 106 ? 1.088 1.519 16.027 1.00 91.06 106 GLU A CA 1
ATOM 839 C C . GLU A 1 106 ? 1.706 1.646 14.637 1.00 91.06 106 GLU A C 1
ATOM 841 O O . GLU A 1 106 ? 1.409 2.590 13.904 1.00 91.06 106 GLU A O 1
ATOM 846 N N . LYS A 1 107 ? 2.490 0.644 14.235 1.00 88.44 107 LYS A N 1
ATOM 847 C CA . LYS A 1 107 ? 3.083 0.561 12.900 1.00 88.44 107 LYS A CA 1
ATOM 848 C C . LYS A 1 107 ? 2.013 0.432 11.815 1.00 88.44 107 LYS A C 1
ATOM 850 O O . LYS A 1 107 ? 2.142 1.057 10.768 1.00 88.44 107 LYS A O 1
ATOM 855 N N . ILE A 1 108 ? 0.927 -0.298 12.081 1.00 90.75 108 ILE A N 1
ATOM 856 C CA . ILE A 1 108 ? -0.246 -0.351 11.198 1.00 90.75 108 ILE A CA 1
ATOM 857 C C . ILE A 1 108 ? -0.803 1.057 10.960 1.00 90.75 108 ILE A C 1
ATOM 859 O O . ILE A 1 108 ? -0.935 1.468 9.809 1.00 90.75 108 ILE A O 1
ATOM 863 N N . ARG A 1 109 ? -1.063 1.830 12.024 1.00 94.38 109 ARG A N 1
ATOM 864 C CA . ARG A 1 109 ? -1.533 3.222 11.897 1.00 94.38 109 ARG A CA 1
ATOM 865 C C . ARG A 1 109 ? -0.536 4.094 11.141 1.00 94.38 109 ARG A C 1
ATOM 867 O O . ARG A 1 109 ? -0.940 4.863 10.276 1.00 94.38 109 ARG A O 1
ATOM 874 N N . GLN A 1 110 ? 0.760 3.955 11.428 1.00 93.31 110 GLN A N 1
ATOM 875 C CA . GLN A 1 110 ? 1.813 4.667 10.702 1.00 93.31 110 GLN A CA 1
ATOM 876 C C . GLN A 1 110 ? 1.731 4.385 9.196 1.00 93.31 110 GLN A C 1
ATOM 878 O O . GLN A 1 110 ? 1.702 5.318 8.402 1.00 93.31 110 GLN A O 1
ATOM 883 N N . ILE A 1 111 ? 1.651 3.117 8.795 1.00 91.75 111 ILE A N 1
ATOM 884 C CA . ILE A 1 111 ? 1.621 2.725 7.383 1.00 91.75 111 ILE A CA 1
ATOM 885 C C . ILE A 1 111 ? 0.300 3.128 6.706 1.00 91.75 111 ILE A C 1
ATOM 887 O O . ILE A 1 111 ? 0.310 3.559 5.551 1.00 91.75 111 ILE A O 1
ATOM 891 N N . LEU A 1 112 ? -0.831 3.067 7.419 1.00 92.31 112 LEU A N 1
ATOM 892 C CA . LEU A 1 112 ? -2.110 3.593 6.926 1.00 92.31 112 LEU A CA 1
ATOM 893 C C . LEU A 1 112 ? -2.010 5.090 6.603 1.00 92.31 112 LEU A C 1
ATOM 895 O O . LEU A 1 112 ? -2.467 5.509 5.543 1.00 92.31 112 LEU A O 1
ATOM 899 N N . ARG A 1 113 ? -1.344 5.886 7.453 1.00 94.19 113 ARG A N 1
ATOM 900 C CA . ARG A 1 113 ? -1.101 7.323 7.206 1.00 94.19 113 ARG A CA 1
ATOM 901 C C . ARG A 1 113 ? -0.203 7.578 5.996 1.00 94.19 113 ARG A C 1
ATOM 903 O O . ARG A 1 113 ? -0.410 8.558 5.286 1.00 94.19 113 ARG A O 1
ATOM 910 N N . LEU A 1 114 ? 0.776 6.706 5.740 1.00 93.12 114 LEU A N 1
ATOM 911 C CA . LEU A 1 114 ? 1.601 6.790 4.526 1.00 93.12 114 LEU A CA 1
ATOM 912 C C . LEU A 1 114 ? 0.748 6.568 3.264 1.00 93.12 114 LEU A C 1
ATOM 914 O O . LEU A 1 114 ? 0.971 7.210 2.231 1.00 93.12 114 LEU A O 1
ATOM 918 N N . GLY A 1 115 ? -0.277 5.720 3.377 1.00 92.06 115 GLY A N 1
ATOM 919 C CA . GLY A 1 115 ? -1.241 5.425 2.322 1.00 92.06 115 GLY A CA 1
ATOM 920 C C . GLY A 1 115 ? -0.918 4.138 1.572 1.00 92.06 115 GLY A C 1
ATOM 921 O O . GLY A 1 115 ? -0.945 4.134 0.343 1.00 92.06 115 GLY A O 1
ATOM 922 N N . ALA A 1 116 ? -0.575 3.064 2.287 1.00 91.75 116 ALA A N 1
ATOM 923 C CA . ALA A 1 116 ? -0.555 1.726 1.699 1.00 91.75 116 ALA A CA 1
ATOM 924 C C . ALA A 1 116 ? -1.982 1.265 1.341 1.00 91.75 116 ALA A C 1
ATOM 926 O O . ALA A 1 116 ? -2.942 1.574 2.047 1.00 91.75 116 ALA A O 1
ATOM 927 N N . ASP A 1 117 ? -2.112 0.508 0.254 1.00 91.88 117 ASP A N 1
ATOM 928 C CA . ASP A 1 117 ? -3.378 -0.049 -0.234 1.00 91.88 117 ASP A CA 1
ATOM 929 C C . ASP A 1 117 ? -3.676 -1.433 0.347 1.00 91.88 117 ASP A C 1
ATOM 931 O O . ASP A 1 117 ? -4.803 -1.915 0.262 1.00 91.88 117 ASP A O 1
ATOM 935 N N . GLY A 1 118 ? -2.669 -2.111 0.896 1.00 91.56 118 GLY A N 1
ATOM 936 C CA . GLY A 1 118 ? -2.795 -3.495 1.322 1.00 91.56 118 GLY A CA 1
ATOM 937 C C . GLY A 1 118 ? -1.932 -3.848 2.521 1.00 91.56 118 GLY A C 1
ATOM 938 O O . GLY A 1 118 ? -0.871 -3.265 2.743 1.00 91.56 118 GLY A O 1
ATOM 939 N N . PHE A 1 119 ? -2.370 -4.854 3.268 1.00 90.25 119 PHE A N 1
ATOM 940 C CA . PHE A 1 119 ? -1.633 -5.391 4.402 1.00 90.25 119 PHE A CA 1
ATOM 941 C C . PHE A 1 119 ? -1.741 -6.905 4.463 1.00 90.25 119 PHE A C 1
ATOM 943 O O . PHE A 1 119 ? -2.824 -7.468 4.278 1.00 90.25 119 PHE A O 1
ATOM 950 N N . ILE A 1 120 ? -0.623 -7.549 4.786 1.00 88.88 120 ILE A N 1
ATOM 951 C CA . ILE A 1 120 ? -0.612 -8.945 5.210 1.00 88.88 120 ILE A CA 1
ATOM 952 C C . ILE A 1 120 ? -0.279 -8.989 6.701 1.00 88.88 120 ILE A C 1
ATOM 954 O O . ILE A 1 120 ? 0.685 -8.373 7.157 1.00 88.88 120 ILE A O 1
ATOM 958 N N . THR A 1 121 ? -1.111 -9.683 7.471 1.00 84.75 121 THR A N 1
ATOM 959 C CA . THR A 1 121 ? -1.051 -9.718 8.938 1.00 84.75 121 THR A CA 1
ATOM 960 C C . THR A 1 121 ? -1.447 -11.094 9.458 1.00 84.75 121 THR A C 1
ATOM 962 O O . THR A 1 121 ? -2.169 -11.836 8.790 1.00 84.75 121 THR A O 1
ATOM 965 N N . ASN A 1 122 ? -0.991 -11.439 10.659 1.00 84.88 122 ASN A N 1
ATOM 966 C CA . ASN A 1 122 ? -1.495 -12.601 11.385 1.00 84.88 122 ASN A CA 1
ATOM 967 C C . ASN A 1 122 ? -2.779 -12.285 12.175 1.00 84.88 122 ASN A C 1
ATOM 969 O O . ASN A 1 122 ? -3.471 -13.217 12.578 1.00 84.88 122 ASN A O 1
ATOM 973 N N . TYR A 1 123 ? -3.101 -10.999 12.371 1.00 86.62 123 TYR A N 1
ATOM 974 C CA . TYR A 1 123 ? -4.202 -10.521 13.217 1.00 86.62 123 TYR A CA 1
ATOM 975 C C . TYR A 1 123 ? -5.111 -9.532 12.456 1.00 86.62 123 TYR A C 1
ATOM 977 O O . TYR A 1 123 ? -5.088 -8.318 12.709 1.00 86.62 123 TYR A O 1
ATOM 985 N N . PRO A 1 124 ? -5.915 -10.006 11.480 1.00 87.12 124 PRO A N 1
ATOM 986 C CA . PRO A 1 124 ? -6.787 -9.148 10.665 1.00 87.12 124 PRO A CA 1
ATOM 987 C C . PRO A 1 124 ? -7.829 -8.362 11.485 1.00 87.12 124 PRO A C 1
ATOM 989 O O . PRO A 1 124 ? -8.309 -7.303 11.060 1.00 87.12 124 PRO A O 1
ATOM 992 N N . GLU A 1 125 ? -8.164 -8.826 12.686 1.00 86.12 125 GLU A N 1
ATOM 993 C CA . GLU A 1 125 ? -9.058 -8.148 13.618 1.00 86.12 125 GLU A CA 1
ATOM 994 C C . GLU A 1 125 ? -8.494 -6.809 14.115 1.00 86.12 125 GLU A C 1
ATOM 996 O O . GLU A 1 125 ? -9.262 -5.872 14.351 1.00 86.12 125 GLU A O 1
ATOM 1001 N N . TYR A 1 126 ? -7.165 -6.660 14.203 1.00 87.19 126 TYR A N 1
ATOM 1002 C CA . TYR A 1 126 ? -6.544 -5.394 14.605 1.00 87.19 126 TYR A CA 1
ATOM 1003 C C . TYR A 1 126 ? -6.803 -4.304 13.576 1.00 87.19 126 TYR A C 1
ATOM 1005 O O . TYR A 1 126 ? -7.176 -3.191 13.938 1.00 87.19 126 TYR A O 1
ATOM 1013 N N . PHE A 1 127 ? -6.684 -4.633 12.294 1.00 84.31 127 PHE A N 1
ATOM 1014 C CA . PHE A 1 127 ? -7.009 -3.701 11.224 1.00 84.31 127 PHE A CA 1
ATOM 1015 C C . PHE A 1 127 ? -8.495 -3.365 11.174 1.00 84.31 127 PHE A C 1
ATOM 1017 O O . PHE A 1 127 ? -8.857 -2.205 10.994 1.00 84.31 127 PHE A O 1
ATOM 1024 N N . SER A 1 128 ? -9.355 -4.367 11.363 1.00 84.62 128 SER A N 1
ATOM 1025 C CA . SER A 1 128 ? -10.807 -4.166 11.379 1.00 84.62 128 SER A CA 1
ATOM 1026 C C . SER A 1 128 ? -11.250 -3.226 12.504 1.00 84.62 128 SER A C 1
ATOM 1028 O O . SER A 1 128 ? -12.240 -2.510 12.349 1.00 84.62 128 SER A O 1
ATOM 1030 N N . ALA A 1 129 ? -10.526 -3.213 13.627 1.00 90.06 129 ALA A N 1
ATOM 1031 C CA . ALA A 1 129 ? -10.716 -2.239 14.695 1.00 90.06 129 ALA A CA 1
ATOM 1032 C C . ALA A 1 129 ? -10.132 -0.864 14.327 1.00 90.06 129 ALA A C 1
ATOM 1034 O O . ALA A 1 129 ? -10.834 0.137 14.438 1.00 90.06 129 ALA A O 1
ATOM 1035 N N . ILE A 1 130 ? -8.888 -0.819 13.832 1.00 91.94 130 ILE A N 1
ATOM 1036 C CA . ILE A 1 130 ? -8.183 0.432 13.508 1.00 91.94 130 ILE A CA 1
ATOM 1037 C C . ILE A 1 130 ? -8.910 1.229 12.422 1.00 91.94 130 ILE A C 1
ATOM 1039 O O . ILE A 1 130 ? -9.071 2.436 12.552 1.00 91.94 130 ILE A O 1
ATOM 1043 N N . ILE A 1 131 ? -9.420 0.582 11.372 1.00 88.50 131 ILE A N 1
ATOM 1044 C CA . ILE A 1 131 ? -10.094 1.294 10.276 1.00 88.50 131 ILE A CA 1
ATOM 1045 C C . ILE A 1 131 ? -11.407 1.968 10.710 1.00 88.50 131 ILE A C 1
ATOM 1047 O O . ILE A 1 131 ? -11.904 2.852 10.020 1.00 88.50 131 ILE A O 1
ATOM 1051 N N . LYS A 1 132 ? -11.968 1.568 11.859 1.00 92.25 132 LYS A N 1
ATOM 1052 C CA . LYS A 1 132 ? -13.166 2.176 12.455 1.00 92.25 132 LYS A CA 1
ATOM 1053 C C . LYS A 1 132 ? -12.841 3.353 13.379 1.00 92.25 132 LYS A C 1
ATOM 1055 O O . LYS A 1 132 ? -13.767 4.031 13.820 1.00 92.25 132 LYS A O 1
ATOM 1060 N N . GLU A 1 133 ? -11.566 3.604 13.676 1.00 94.38 133 GLU A N 1
ATOM 1061 C CA . GLU A 1 133 ? -11.136 4.762 14.464 1.00 94.38 133 GLU A CA 1
ATOM 1062 C C . GLU A 1 133 ? -11.499 6.070 13.742 1.00 94.38 133 GLU A C 1
ATOM 1064 O O . GLU A 1 133 ? -11.513 6.127 12.510 1.00 94.38 133 GLU A O 1
ATOM 1069 N N . GLU A 1 134 ? -11.780 7.137 14.503 1.00 94.31 134 GLU A N 1
ATOM 1070 C CA . GLU A 1 134 ? -12.195 8.447 13.963 1.00 94.31 134 GLU A CA 1
ATOM 1071 C C . GLU A 1 134 ? -11.250 8.984 12.884 1.00 94.31 134 GLU A C 1
ATOM 1073 O O . GLU A 1 134 ? -11.699 9.610 11.924 1.00 94.31 134 GLU A O 1
ATOM 1078 N N . GLU A 1 135 ? -9.955 8.707 13.039 1.00 93.81 135 GLU A N 1
ATOM 1079 C CA . GLU A 1 135 ? -8.899 9.109 12.114 1.00 93.81 135 GLU A CA 1
ATOM 1080 C C . GLU A 1 135 ? -9.080 8.508 10.709 1.00 93.81 135 GLU A C 1
ATOM 1082 O O . GLU A 1 135 ? -8.850 9.191 9.712 1.00 93.81 135 GLU A O 1
ATOM 1087 N N . PHE A 1 136 ? -9.517 7.249 10.618 1.00 92.31 136 PHE A N 1
ATOM 1088 C CA . PHE A 1 136 ? -9.510 6.480 9.369 1.00 92.31 136 PHE A CA 1
ATOM 1089 C C . PHE A 1 136 ? -10.903 6.237 8.796 1.00 92.31 136 PHE A C 1
ATOM 1091 O O . PHE A 1 136 ? -11.059 6.181 7.580 1.00 92.31 136 PHE A O 1
ATOM 1098 N N . LYS A 1 137 ? -11.940 6.145 9.634 1.00 89.31 137 LYS A N 1
ATOM 1099 C CA . LYS A 1 137 ? -13.280 5.695 9.215 1.00 89.31 137 LYS A CA 1
ATOM 1100 C C . LYS A 1 137 ? -13.943 6.548 8.127 1.00 89.31 137 LYS A C 1
ATOM 1102 O O . LYS A 1 137 ? -14.873 6.090 7.472 1.00 89.31 137 LYS A O 1
ATOM 1107 N N . LYS A 1 138 ? -13.528 7.814 7.985 1.00 89.12 138 LYS A N 1
ATOM 1108 C CA . LYS A 1 138 ? -14.074 8.758 6.991 1.00 89.12 138 LYS A CA 1
ATOM 1109 C C . LYS A 1 138 ? -13.329 8.716 5.659 1.00 89.12 138 LYS A C 1
ATOM 1111 O O . LYS A 1 138 ? -13.883 9.132 4.649 1.00 89.12 138 LYS A O 1
ATOM 1116 N N . THR A 1 139 ? -12.075 8.275 5.668 1.00 87.75 139 THR A N 1
ATOM 1117 C CA . THR A 1 139 ? -11.156 8.359 4.524 1.00 87.75 139 THR A CA 1
ATOM 1118 C C . THR A 1 139 ? -10.807 6.990 3.960 1.00 87.75 139 THR A C 1
ATOM 1120 O O . THR A 1 139 ? -10.489 6.884 2.779 1.00 87.75 139 THR A O 1
ATOM 1123 N N . LEU A 1 140 ? -10.892 5.943 4.778 1.00 89.75 140 LEU A N 1
ATOM 1124 C CA . LEU A 1 140 ? -10.532 4.579 4.434 1.00 89.75 140 LEU A CA 1
ATOM 1125 C C . LEU A 1 140 ? -11.715 3.642 4.661 1.00 89.75 140 LEU A C 1
ATOM 1127 O O . LEU A 1 140 ? -12.490 3.780 5.606 1.00 89.75 140 LEU A O 1
ATOM 1131 N N . ARG A 1 141 ? -11.809 2.628 3.803 1.00 89.56 141 ARG A N 1
ATOM 1132 C CA . ARG A 1 141 ? -12.689 1.477 3.993 1.00 89.56 141 ARG A CA 1
ATOM 1133 C C . ARG A 1 141 ? -12.003 0.205 3.530 1.00 89.56 141 ARG A C 1
ATOM 1135 O O . ARG A 1 141 ? -11.077 0.248 2.715 1.00 89.56 141 ARG A O 1
ATOM 1142 N N . LEU A 1 142 ? -12.508 -0.919 4.023 1.00 87.38 142 LEU A N 1
ATOM 1143 C CA . LEU A 1 142 ? -12.123 -2.224 3.511 1.00 87.38 142 LEU A CA 1
ATOM 1144 C C . LEU A 1 142 ? -12.608 -2.387 2.073 1.00 87.38 142 LEU A C 1
ATOM 1146 O O . LEU A 1 142 ? -13.714 -1.960 1.720 1.00 87.38 142 LEU A O 1
ATOM 1150 N N . ALA A 1 143 ? -11.760 -3.002 1.259 1.00 85.38 143 ALA A N 1
ATOM 1151 C CA . ALA A 1 143 ? -12.118 -3.391 -0.089 1.00 85.38 143 ALA A CA 1
ATOM 1152 C C . ALA A 1 143 ? -13.177 -4.499 -0.075 1.00 85.38 143 ALA A C 1
ATOM 1154 O O . ALA A 1 143 ? -13.113 -5.424 0.737 1.00 85.38 143 ALA A O 1
ATOM 1155 N N . SER A 1 144 ? -14.109 -4.431 -1.015 1.00 82.75 144 SER A N 1
ATOM 1156 C CA . SER A 1 144 ? -15.071 -5.481 -1.320 1.00 82.75 144 SER A CA 1
ATOM 1157 C C . SER A 1 144 ? -14.755 -6.125 -2.675 1.00 82.75 144 SER A C 1
ATOM 1159 O O . SER A 1 144 ? -13.806 -5.751 -3.365 1.00 82.75 144 SER A O 1
ATOM 1161 N N . THR A 1 145 ? -15.541 -7.125 -3.078 1.00 80.88 145 THR A N 1
ATOM 1162 C CA . THR A 1 145 ? -15.374 -7.800 -4.379 1.00 80.88 145 THR A CA 1
ATOM 1163 C C . THR A 1 145 ? -15.728 -6.912 -5.571 1.00 80.88 145 THR A C 1
ATOM 1165 O O . THR A 1 145 ? -15.378 -7.242 -6.700 1.00 80.88 145 THR A O 1
ATOM 1168 N N . GLN A 1 146 ? -16.412 -5.794 -5.328 1.00 81.88 146 GLN A N 1
ATOM 1169 C CA . GLN A 1 146 ? -16.753 -4.798 -6.339 1.00 81.88 146 GLN A CA 1
ATOM 1170 C C . GLN A 1 146 ? -15.586 -3.853 -6.650 1.00 81.88 146 GLN A C 1
ATOM 1172 O O . GLN A 1 146 ? -15.610 -3.207 -7.694 1.00 81.88 146 GLN A O 1
ATOM 1177 N N . ASP A 1 147 ? -14.575 -3.787 -5.779 1.00 81.31 147 ASP A N 1
ATOM 1178 C CA . ASP A 1 147 ? -13.427 -2.909 -5.975 1.00 81.31 147 ASP A CA 1
ATOM 1179 C C . ASP A 1 147 ? -12.407 -3.511 -6.936 1.00 81.31 147 ASP A C 1
ATOM 1181 O O . ASP A 1 147 ? -11.890 -4.618 -6.735 1.00 81.31 147 ASP A O 1
ATOM 1185 N N . ASN A 1 148 ? -12.037 -2.730 -7.944 1.00 85.06 148 ASN A N 1
ATOM 1186 C CA . ASN A 1 148 ? -10.964 -3.063 -8.852 1.00 85.06 148 ASN A CA 1
ATOM 1187 C C . ASN A 1 148 ? -9.620 -3.053 -8.091 1.00 85.06 148 ASN A C 1
ATOM 1189 O O . ASN A 1 148 ? -9.162 -1.986 -7.664 1.00 85.06 148 ASN A O 1
ATOM 1193 N N . PRO A 1 149 ? -8.935 -4.210 -7.969 1.00 85.56 149 PRO A N 1
ATOM 1194 C CA . PRO A 1 149 ? -7.675 -4.330 -7.238 1.00 85.56 149 PRO A CA 1
ATOM 1195 C C . PRO A 1 149 ? -6.534 -3.496 -7.814 1.00 85.56 149 PRO A C 1
ATOM 1197 O O . PRO A 1 149 ? -5.501 -3.416 -7.173 1.00 85.56 149 PRO A O 1
ATOM 1200 N N . TYR A 1 150 ? -6.666 -2.901 -8.994 1.00 86.00 150 TYR A N 1
ATOM 1201 C CA . TYR A 1 150 ? -5.589 -2.169 -9.661 1.00 86.00 150 TYR A CA 1
ATOM 1202 C C . TYR A 1 150 ? -5.878 -0.674 -9.774 1.00 86.00 150 TYR A C 1
ATOM 1204 O O . TYR A 1 150 ? -5.011 0.082 -10.190 1.00 86.00 150 TYR A O 1
ATOM 1212 N N . LYS A 1 151 ? -7.089 -0.233 -9.414 1.00 83.12 151 LYS A N 1
ATOM 1213 C CA . LYS A 1 151 ? -7.533 1.150 -9.645 1.00 83.12 151 LYS A CA 1
ATOM 1214 C C . LYS A 1 151 ? -8.125 1.784 -8.397 1.00 83.12 151 LYS A C 1
ATOM 1216 O O . LYS A 1 151 ? -7.704 2.872 -8.016 1.00 83.12 151 LYS A O 1
ATOM 1221 N N . ASP A 1 152 ? -8.993 1.079 -7.682 1.00 79.31 152 ASP A N 1
ATO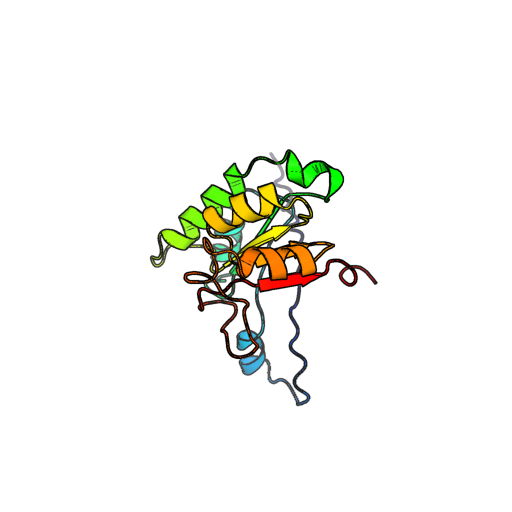M 1222 C CA . ASP A 1 152 ? -9.817 1.710 -6.649 1.00 79.31 152 ASP A CA 1
ATOM 1223 C C . ASP A 1 152 ? -9.039 1.964 -5.357 1.00 79.31 152 ASP A C 1
ATOM 1225 O O . ASP A 1 152 ? -8.343 1.085 -4.845 1.00 79.31 152 ASP A O 1
ATOM 1229 N N . SER A 1 153 ? -9.137 3.179 -4.823 1.00 79.88 153 SER A N 1
ATOM 1230 C CA . SER A 1 153 ? -8.430 3.620 -3.613 1.00 79.88 153 SER A CA 1
ATOM 1231 C C . SER A 1 153 ? -9.094 3.080 -2.342 1.00 79.88 153 SER A C 1
ATOM 1233 O O . SER A 1 153 ? -9.773 3.807 -1.619 1.00 79.88 153 SER A O 1
ATOM 1235 N N . VAL A 1 154 ? -8.912 1.785 -2.087 1.00 76.62 154 VAL A N 1
ATOM 1236 C CA . VAL A 1 154 ? -9.452 1.043 -0.937 1.00 76.62 154 VAL A CA 1
ATOM 1237 C C . VAL A 1 154 ? -8.358 0.231 -0.251 1.00 76.62 154 VAL A C 1
ATOM 1239 O O . VAL A 1 154 ? -7.359 -0.113 -0.882 1.00 76.62 154 VAL A O 1
ATOM 1242 N N . VAL A 1 155 ? -8.553 -0.108 1.027 1.00 76.06 155 VAL A N 1
ATOM 1243 C CA . VAL A 1 155 ? -7.575 -0.888 1.800 1.00 76.06 155 VAL A CA 1
ATOM 1244 C C . VAL A 1 155 ? -7.927 -2.377 1.768 1.00 76.06 155 VAL A C 1
ATOM 1246 O O . VAL A 1 155 ? -9.040 -2.769 2.123 1.00 76.06 155 VAL A O 1
ATOM 1249 N N . LYS A 1 156 ? -6.971 -3.228 1.383 1.00 76.19 156 LYS A N 1
ATOM 1250 C CA . LYS A 1 156 ? -7.075 -4.696 1.419 1.00 76.19 156 LYS A CA 1
ATOM 1251 C C . LYS A 1 156 ? -6.334 -5.277 2.621 1.00 76.19 156 LYS A C 1
ATOM 1253 O O . LYS A 1 156 ? -5.232 -4.850 2.944 1.00 76.19 156 LYS A O 1
ATOM 1258 N N . ILE A 1 157 ? -6.910 -6.292 3.257 1.00 73.81 157 ILE A N 1
ATOM 1259 C CA . ILE A 1 157 ? -6.276 -7.022 4.364 1.00 73.81 157 ILE A CA 1
ATOM 1260 C C . ILE A 1 157 ? -6.319 -8.508 4.041 1.00 73.81 157 ILE A C 1
ATOM 1262 O O . ILE A 1 157 ? -7.361 -9.012 3.617 1.00 73.81 157 ILE A O 1
ATOM 1266 N N . ARG A 1 158 ? -5.206 -9.209 4.260 1.00 74.56 158 ARG A N 1
ATOM 1267 C CA . ARG A 1 158 ? -5.122 -10.662 4.112 1.00 74.56 158 ARG A CA 1
ATOM 1268 C C . ARG A 1 158 ? -4.481 -11.305 5.340 1.00 74.56 158 ARG A C 1
ATOM 1270 O O . ARG A 1 158 ? -3.462 -10.824 5.832 1.00 74.56 158 ARG A O 1
ATOM 1277 N N . GLU A 1 159 ? -5.070 -12.408 5.796 1.00 71.00 159 GLU A N 1
ATOM 1278 C CA . GLU A 1 159 ? -4.473 -13.258 6.827 1.00 71.00 159 GLU A CA 1
ATOM 1279 C C . GLU A 1 159 ? -3.330 -14.098 6.233 1.00 71.00 159 GLU A C 1
ATOM 1281 O O . GLU A 1 159 ? -3.470 -14.686 5.158 1.00 71.00 159 GLU A O 1
ATOM 1286 N N . TRP A 1 160 ? -2.194 -14.161 6.930 1.00 59.50 160 TRP A N 1
ATOM 1287 C CA . TRP A 1 160 ? -0.990 -14.864 6.464 1.00 59.50 160 TRP A CA 1
ATOM 1288 C C . TRP A 1 160 ? -1.129 -16.402 6.411 1.00 59.50 160 TRP A C 1
ATOM 1290 O O . TRP A 1 160 ? -0.410 -17.046 5.649 1.00 59.50 160 TRP A O 1
ATOM 1300 N N . LYS A 1 161 ? -2.055 -17.014 7.169 1.00 50.72 161 LYS A N 1
ATOM 1301 C CA . LYS A 1 161 ? -2.079 -18.464 7.488 1.00 50.72 161 LYS A CA 1
ATOM 1302 C C . LYS A 1 161 ? -2.173 -19.463 6.314 1.00 50.72 161 LYS A C 1
ATOM 1304 O O . LYS A 1 161 ? -2.091 -20.660 6.562 1.00 50.72 161 LYS A O 1
ATOM 1309 N N . HIS A 1 162 ? -2.290 -19.027 5.059 1.00 45.47 162 HIS A N 1
ATOM 1310 C CA . HIS A 1 162 ? -2.558 -19.911 3.909 1.00 45.47 162 HIS A CA 1
ATOM 1311 C C . HIS A 1 162 ? -1.676 -19.669 2.673 1.00 45.47 162 HIS A C 1
ATOM 1313 O O . HIS A 1 162 ? -2.100 -19.939 1.554 1.00 45.47 162 HIS A O 1
ATOM 1319 N N . LEU A 1 163 ? -0.471 -19.114 2.831 1.00 46.12 163 LEU A N 1
ATOM 1320 C CA . LEU A 1 163 ? 0.411 -18.826 1.688 1.00 46.12 163 LEU A CA 1
ATOM 1321 C C . LEU A 1 163 ? 1.452 -19.915 1.374 1.00 46.12 163 LEU A C 1
ATOM 1323 O O . LEU A 1 163 ? 2.082 -19.839 0.325 1.00 46.12 163 LEU A O 1
ATOM 1327 N N . TYR A 1 164 ? 1.600 -20.926 2.239 1.00 37.69 164 TYR A N 1
ATOM 1328 C CA . TYR A 1 164 ? 2.594 -22.005 2.094 1.00 37.69 164 TYR A CA 1
ATOM 1329 C C . TYR A 1 164 ? 2.085 -23.394 2.529 1.00 37.69 164 TYR A C 1
ATOM 1331 O O . TYR A 1 164 ? 2.892 -24.257 2.868 1.00 37.69 164 TYR A O 1
ATOM 1339 N N . SER A 1 165 ? 0.763 -23.606 2.564 1.00 33.09 165 SER A N 1
ATOM 1340 C CA . SER A 1 165 ? 0.156 -24.932 2.783 1.00 33.09 165 SER A CA 1
ATOM 1341 C C . SER A 1 165 ? -0.199 -25.597 1.465 1.00 33.09 165 SER A C 1
ATOM 1343 O O . SER A 1 165 ? -0.895 -24.905 0.685 1.00 33.09 165 SER A O 1
#

Secondary structure (DSSP, 8-state):
--------------------SS---HHHHGGG--EE--TT--HHHHHHHHHHTT--SSEEEEEE--TTTTTTS-SHHHHHHHHHHHT-STT---SEEEEES---HHHHHHHHHHT-SEEEES-HHHHHHHTTSTTTTTT--B--TTS-TTT---BEEEEGGGS--

Sequence (165 aa):
GVTSQPLEVSLSVFAWCFCVGGHLTIRQGFRYIGFDVGMGDSLQDIRGMYRELKISEHRWLGDGITNWGSSYVSTKRLEAAIADRKANNATSFVDKVYFWTIDNKEKIRQILRLGADGFITNYPEYFSAIIKEEEFKKTLRLASTQDNPYKDSVVKIREWKHLYS

Organism: Ixodes ricinus (NCBI:txid34613)